Protein AF-A0A9X0F5M7-F1 (afdb_monomer_lite)

Structure (mmCIF, N/CA/C/O backbone):
data_AF-A0A9X0F5M7-F1
#
_entry.id   AF-A0A9X0F5M7-F1
#
loop_
_atom_site.group_PDB
_atom_site.id
_atom_site.type_symbol
_atom_site.label_atom_id
_atom_site.label_alt_id
_atom_site.label_comp_id
_atom_site.label_asym_id
_atom_site.label_entity_id
_atom_site.label_seq_id
_atom_site.pdbx_PDB_ins_code
_atom_site.Cartn_x
_atom_site.Cartn_y
_atom_site.Cartn_z
_atom_site.occupancy
_atom_site.B_iso_or_equiv
_atom_site.auth_seq_id
_atom_site.auth_comp_id
_atom_site.auth_asym_id
_atom_site.auth_atom_id
_atom_site.pdbx_PDB_model_num
ATOM 1 N N . MET A 1 1 ? -20.432 -8.781 34.755 1.00 49.53 1 MET A N 1
ATOM 2 C CA . MET A 1 1 ? -19.273 -9.258 33.966 1.00 49.53 1 MET A CA 1
ATOM 3 C C . MET A 1 1 ? -19.606 -9.167 32.476 1.00 49.53 1 MET A C 1
ATOM 5 O O . MET A 1 1 ? -20.149 -10.118 31.938 1.00 49.53 1 MET A O 1
ATOM 9 N N . ARG A 1 2 ? -19.408 -8.009 31.826 1.00 51.75 2 ARG A N 1
ATOM 10 C CA . ARG A 1 2 ? -19.648 -7.817 30.372 1.00 51.75 2 ARG A CA 1
ATOM 11 C C . ARG A 1 2 ? -18.697 -6.783 29.725 1.00 51.75 2 ARG A C 1
ATOM 13 O O . ARG A 1 2 ? -19.020 -6.229 28.688 1.00 51.75 2 ARG A O 1
ATOM 20 N N . ASN A 1 3 ? -17.536 -6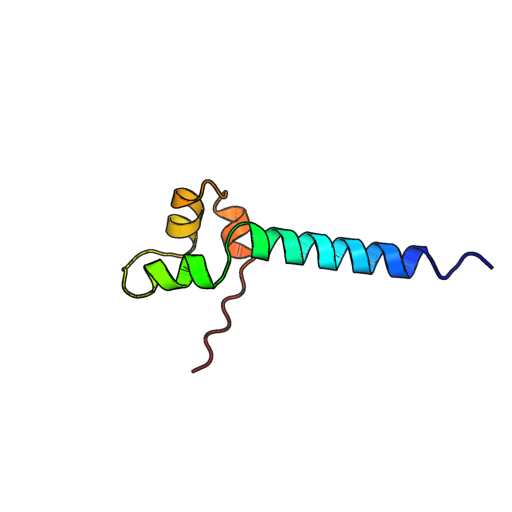.516 30.335 1.00 51.09 3 ASN A N 1
ATOM 21 C CA . ASN A 1 3 ? -16.646 -5.412 29.925 1.00 51.09 3 ASN A CA 1
ATOM 22 C C . ASN A 1 3 ? -15.353 -5.837 29.202 1.00 51.09 3 ASN A C 1
ATOM 24 O O . ASN A 1 3 ? -14.561 -4.970 28.861 1.00 51.09 3 ASN A O 1
ATOM 28 N N . GLN A 1 4 ? -15.108 -7.131 28.967 1.00 53.97 4 GLN A N 1
ATOM 29 C CA . GLN A 1 4 ? -13.852 -7.598 28.346 1.00 53.97 4 GLN A CA 1
ATOM 30 C C . GLN A 1 4 ? -13.958 -7.897 26.844 1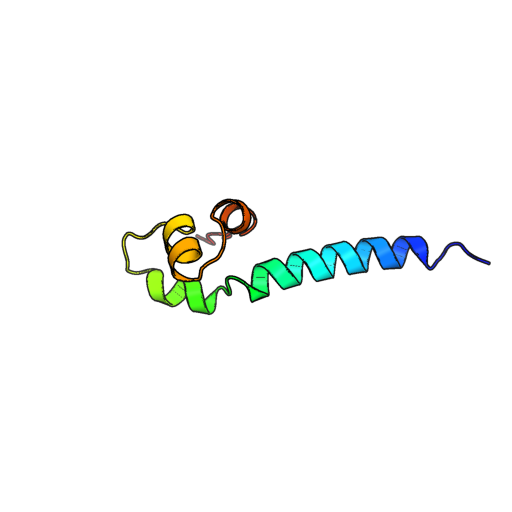.00 53.97 4 GLN A C 1
ATOM 32 O O . GLN A 1 4 ? -12.934 -8.039 26.188 1.00 53.97 4 GLN A O 1
ATOM 37 N N . THR A 1 5 ? -15.166 -7.967 26.280 1.00 54.28 5 THR A N 1
ATOM 38 C CA . THR A 1 5 ? -15.364 -8.286 24.860 1.00 54.28 5 THR A CA 1
ATOM 39 C C . THR A 1 5 ? -15.186 -7.074 23.953 1.00 54.28 5 THR A C 1
ATOM 41 O O . THR A 1 5 ? -14.424 -7.173 23.004 1.00 54.28 5 THR A O 1
ATOM 44 N N . PHE A 1 6 ? -15.789 -5.919 24.260 1.00 53.16 6 PHE A N 1
ATOM 45 C CA . PHE A 1 6 ? -15.727 -4.730 23.389 1.00 53.16 6 PHE A CA 1
ATOM 46 C C . PHE A 1 6 ? -14.295 -4.244 23.123 1.00 53.16 6 PHE A C 1
ATOM 48 O O . PHE A 1 6 ? -13.930 -4.020 21.978 1.00 53.16 6 PHE A O 1
ATOM 55 N N . PHE A 1 7 ? -13.443 -4.226 24.152 1.00 53.00 7 PHE A N 1
ATOM 56 C CA . PHE A 1 7 ? -12.038 -3.820 24.011 1.00 53.00 7 PHE A CA 1
ATOM 57 C C . PHE A 1 7 ? -11.205 -4.785 23.144 1.00 53.00 7 PHE A C 1
ATOM 59 O O . PHE A 1 7 ? -10.153 -4.414 22.626 1.00 53.00 7 PHE A O 1
ATOM 66 N N . SER A 1 8 ? -11.653 -6.039 23.009 1.00 58.75 8 SER A N 1
ATOM 67 C CA . SER A 1 8 ? -11.004 -7.051 22.173 1.00 58.75 8 SER A CA 1
ATOM 68 C C . SER A 1 8 ? -11.488 -7.011 20.724 1.00 58.75 8 SER A C 1
ATOM 70 O O . SER A 1 8 ? -10.710 -7.371 19.845 1.00 58.75 8 SER A O 1
ATOM 72 N N . VAL A 1 9 ? -12.737 -6.598 20.468 1.00 63.75 9 VAL A N 1
ATOM 73 C CA . VAL A 1 9 ? -13.270 -6.491 19.098 1.00 63.75 9 VAL A CA 1
ATOM 74 C C . VAL A 1 9 ? -12.595 -5.339 18.361 1.00 63.75 9 VAL A C 1
ATOM 76 O O . VAL A 1 9 ? -12.112 -5.545 17.256 1.00 63.75 9 VAL A O 1
ATOM 79 N N . ASP A 1 10 ? -12.433 -4.185 19.016 1.00 71.56 10 ASP A N 1
ATOM 80 C CA . ASP A 1 10 ? -11.773 -3.017 18.415 1.00 71.56 10 ASP A CA 1
ATOM 81 C C . ASP A 1 10 ? -10.328 -3.329 17.983 1.00 71.56 10 ASP A C 1
ATOM 83 O O . ASP A 1 10 ? -9.874 -2.920 16.917 1.00 71.56 10 ASP A O 1
ATOM 87 N N . ARG A 1 11 ? -9.594 -4.110 18.790 1.00 80.12 11 ARG A N 1
ATOM 88 C CA . ARG A 1 11 ? -8.237 -4.566 18.445 1.00 80.12 11 ARG A CA 1
ATOM 89 C C . ARG A 1 11 ? -8.231 -5.533 17.266 1.00 80.12 11 ARG A C 1
ATOM 91 O O . ARG A 1 11 ? -7.381 -5.399 16.392 1.00 80.12 11 ARG A O 1
ATOM 98 N N . LEU A 1 12 ? -9.177 -6.470 17.236 1.00 78.19 12 LEU A N 1
ATOM 99 C CA . LEU A 1 12 ? -9.334 -7.420 16.134 1.00 78.19 12 LEU A CA 1
ATOM 100 C C . LEU A 1 12 ? -9.694 -6.719 14.824 1.00 78.19 12 LEU A C 1
ATOM 102 O O . LEU A 1 12 ? -9.156 -7.083 13.787 1.00 78.19 12 LEU A O 1
ATOM 106 N N . GLU A 1 13 ? -10.561 -5.707 14.855 1.00 78.50 13 GLU A N 1
ATOM 107 C CA . GLU A 1 13 ? -10.897 -4.914 13.669 1.00 78.50 13 GLU A CA 1
ATOM 108 C C . GLU A 1 13 ? -9.680 -4.146 13.140 1.00 78.50 13 GLU A C 1
ATOM 110 O O . GLU A 1 13 ? -9.427 -4.143 11.935 1.00 78.50 13 GLU A O 1
ATOM 115 N N . ILE A 1 14 ? -8.880 -3.545 14.027 1.00 79.94 14 ILE A N 1
ATOM 116 C CA . ILE A 1 14 ? -7.639 -2.855 13.643 1.00 79.94 14 ILE A CA 1
ATOM 117 C C . ILE A 1 14 ? -6.624 -3.840 13.042 1.00 79.94 14 ILE A C 1
ATOM 119 O O . ILE A 1 14 ? -6.032 -3.546 12.000 1.00 79.94 14 ILE A O 1
ATOM 123 N N . GLU A 1 15 ? -6.436 -5.010 13.655 1.00 80.31 15 GLU A N 1
ATOM 124 C CA . GLU A 1 15 ? -5.539 -6.051 13.137 1.00 80.31 15 GLU A CA 1
ATOM 125 C C . GLU A 1 15 ? -6.031 -6.620 11.805 1.00 80.31 15 GLU A C 1
ATOM 127 O O . GLU A 1 15 ? -5.235 -6.758 10.881 1.00 80.31 15 GLU A O 1
ATOM 132 N N . ALA A 1 16 ? -7.332 -6.884 11.659 1.00 79.25 16 ALA A N 1
ATOM 133 C CA . ALA A 1 16 ? -7.918 -7.378 10.416 1.00 79.25 16 ALA A CA 1
ATOM 134 C C . ALA A 1 16 ? -7.781 -6.359 9.276 1.00 79.25 16 ALA A C 1
ATOM 136 O O . ALA A 1 16 ? -7.430 -6.732 8.157 1.00 79.25 16 ALA A O 1
ATOM 137 N N . ASN A 1 17 ? -7.989 -5.071 9.561 1.00 75.25 17 ASN A N 1
ATOM 138 C CA . ASN A 1 17 ? -7.798 -4.000 8.584 1.00 75.25 17 ASN A CA 1
ATOM 139 C C . ASN A 1 17 ? -6.322 -3.849 8.189 1.00 75.25 17 ASN A C 1
ATOM 141 O O . ASN A 1 17 ? -6.015 -3.703 7.007 1.00 75.25 17 ASN A O 1
ATOM 145 N N . THR A 1 18 ? -5.404 -3.939 9.155 1.00 78.25 18 THR A N 1
ATOM 146 C CA . THR A 1 18 ? -3.953 -3.913 8.897 1.00 78.25 18 THR A CA 1
ATOM 147 C C . THR A 1 18 ? -3.529 -5.119 8.055 1.00 78.25 18 THR A C 1
ATOM 149 O O . THR A 1 18 ? -2.817 -4.977 7.063 1.00 78.25 18 THR A O 1
ATOM 152 N N . PHE A 1 19 ? -4.034 -6.305 8.395 1.00 76.62 19 PHE A N 1
ATOM 153 C CA . PHE A 1 19 ? -3.773 -7.542 7.671 1.00 76.62 19 PHE A CA 1
ATOM 154 C C . PHE A 1 19 ? -4.319 -7.506 6.238 1.00 76.62 19 PHE A C 1
ATOM 156 O O . PHE A 1 19 ? -3.651 -7.972 5.320 1.00 76.62 19 PHE A O 1
ATOM 163 N N . ALA A 1 20 ? -5.496 -6.917 6.012 1.00 78.69 20 ALA A N 1
ATOM 164 C CA . ALA A 1 20 ? -6.055 -6.761 4.671 1.00 78.69 20 ALA A CA 1
ATOM 165 C C . ALA A 1 20 ? -5.179 -5.866 3.776 1.00 78.69 20 ALA A C 1
ATOM 167 O O . ALA A 1 20 ? -5.012 -6.170 2.596 1.00 78.69 20 ALA A O 1
ATOM 168 N N . VAL A 1 21 ? -4.578 -4.803 4.325 1.00 70.31 21 VAL A N 1
ATOM 169 C CA . VAL A 1 21 ? -3.634 -3.946 3.584 1.00 70.31 21 VAL A CA 1
ATOM 170 C C . VAL A 1 21 ? -2.373 -4.725 3.192 1.00 70.31 21 VAL A C 1
ATOM 172 O O . VAL A 1 21 ? -1.975 -4.676 2.028 1.00 70.31 21 VAL A O 1
ATOM 175 N N . GLU A 1 22 ? -1.796 -5.497 4.117 1.00 71.62 22 GLU A N 1
ATOM 176 C CA . GLU A 1 22 ? -0.655 -6.386 3.835 1.00 71.62 22 GLU A CA 1
ATOM 177 C C . GLU A 1 22 ? -0.991 -7.467 2.798 1.00 71.62 22 GLU A C 1
ATOM 179 O O . GLU A 1 22 ? -0.173 -7.782 1.935 1.00 71.62 22 GLU A O 1
ATOM 184 N N . LEU A 1 23 ? -2.212 -8.010 2.828 1.00 72.62 23 LEU A N 1
ATOM 185 C CA . LEU A 1 23 ? -2.662 -9.034 1.884 1.00 72.62 23 LEU A CA 1
ATOM 186 C C . LEU A 1 23 ? -2.815 -8.487 0.456 1.00 72.62 23 LEU A C 1
ATOM 188 O O . LEU A 1 23 ? -2.502 -9.186 -0.506 1.00 72.62 23 LEU A O 1
ATOM 192 N N . LEU A 1 24 ? -3.307 -7.252 0.314 1.00 74.62 24 LEU A N 1
ATOM 193 C CA . LEU A 1 24 ? -3.571 -6.624 -0.985 1.00 74.62 24 LEU A CA 1
ATOM 194 C C . LEU A 1 24 ? -2.290 -6.189 -1.708 1.00 74.62 24 LEU A C 1
ATOM 196 O O . LEU A 1 24 ? -2.238 -6.237 -2.934 1.00 74.62 24 LEU A O 1
ATOM 200 N N . LEU A 1 25 ? -1.263 -5.777 -0.964 1.00 76.88 25 LEU A N 1
ATOM 201 C CA . LEU A 1 25 ? 0.036 -5.355 -1.490 1.00 76.88 25 LEU A CA 1
ATOM 202 C C . LEU A 1 25 ? 1.125 -5.818 -0.526 1.00 76.88 25 LEU A C 1
ATOM 204 O O . LEU A 1 25 ? 1.594 -5.041 0.297 1.00 76.88 25 LEU A O 1
ATOM 208 N N . THR A 1 26 ? 1.575 -7.066 -0.633 1.00 79.12 26 THR A N 1
ATOM 209 C CA . THR A 1 26 ? 2.655 -7.581 0.227 1.00 79.12 26 THR A CA 1
ATOM 210 C C . THR A 1 26 ? 3.997 -6.936 -0.119 1.00 79.12 26 THR A C 1
ATOM 212 O O . THR A 1 26 ? 4.255 -6.571 -1.268 1.00 79.12 26 THR A O 1
ATOM 215 N N . ASP A 1 27 ? 4.901 -6.817 0.854 1.00 77.31 27 ASP A N 1
ATOM 216 C CA . ASP A 1 27 ? 6.262 -6.296 0.623 1.00 77.31 27 ASP A CA 1
ATOM 217 C C . ASP A 1 27 ? 7.025 -7.064 -0.450 1.00 77.31 27 ASP A C 1
ATOM 219 O O . ASP A 1 27 ? 7.716 -6.465 -1.271 1.00 77.31 27 ASP A O 1
ATOM 223 N N . ASN A 1 28 ? 6.833 -8.382 -0.512 1.00 78.69 28 ASN A N 1
ATOM 224 C CA . ASN A 1 28 ? 7.457 -9.204 -1.539 1.00 78.69 28 ASN A CA 1
ATOM 225 C C . ASN A 1 28 ? 6.991 -8.809 -2.952 1.00 78.69 28 ASN A C 1
ATOM 227 O O . ASN A 1 28 ? 7.816 -8.737 -3.857 1.00 78.69 28 ASN A O 1
ATOM 231 N N . MET A 1 29 ? 5.704 -8.482 -3.139 1.00 78.00 29 MET A N 1
ATOM 232 C CA . MET A 1 29 ? 5.189 -8.009 -4.431 1.00 78.00 29 MET A CA 1
ATOM 233 C C . MET A 1 29 ? 5.793 -6.660 -4.818 1.00 78.00 29 MET A C 1
ATOM 235 O O . MET A 1 29 ? 6.232 -6.489 -5.950 1.00 78.00 29 MET A O 1
ATOM 239 N N . ILE A 1 30 ? 5.901 -5.730 -3.866 1.00 78.75 30 ILE A N 1
ATOM 240 C CA . ILE A 1 30 ? 6.528 -4.422 -4.109 1.00 78.75 30 ILE A CA 1
ATOM 241 C C . ILE A 1 30 ? 8.021 -4.570 -4.408 1.00 78.75 30 ILE A C 1
ATOM 243 O O . ILE A 1 30 ? 8.553 -3.862 -5.261 1.00 78.75 30 ILE A O 1
ATOM 247 N N . SER A 1 31 ? 8.697 -5.523 -3.763 1.00 82.25 31 SER A N 1
ATOM 248 C CA . SER A 1 31 ? 10.130 -5.749 -3.953 1.00 82.25 31 SER A CA 1
ATOM 249 C C . SER A 1 31 ? 10.505 -6.124 -5.391 1.00 82.25 31 SER A C 1
ATOM 251 O O . SER A 1 31 ? 11.612 -5.810 -5.823 1.00 82.25 31 SER A O 1
ATOM 253 N N . VAL A 1 32 ? 9.576 -6.712 -6.158 1.00 84.31 32 VAL A N 1
ATOM 254 C CA . VAL A 1 32 ? 9.757 -7.011 -7.592 1.00 84.31 32 VAL A CA 1
ATOM 255 C C . VAL A 1 32 ? 9.914 -5.729 -8.415 1.00 84.31 32 VAL A C 1
ATOM 257 O O . VAL A 1 32 ? 10.604 -5.721 -9.431 1.00 84.31 32 VAL A O 1
ATOM 260 N N . TYR A 1 33 ? 9.321 -4.630 -7.951 1.00 82.06 33 TYR A N 1
ATOM 261 C CA . TYR A 1 33 ? 9.340 -3.330 -8.613 1.00 82.06 33 TYR A CA 1
ATOM 262 C C . TYR A 1 33 ? 10.388 -2.372 -8.032 1.00 82.06 33 TYR A C 1
ATOM 264 O O . TYR A 1 33 ? 10.502 -1.248 -8.515 1.00 82.06 33 TYR A O 1
ATOM 272 N N . LYS A 1 34 ? 11.187 -2.792 -7.038 1.00 80.56 34 LYS A N 1
ATOM 273 C CA . LYS A 1 34 ? 12.154 -1.916 -6.343 1.00 80.56 34 LYS A CA 1
ATOM 274 C C . LYS A 1 34 ? 13.212 -1.302 -7.271 1.00 80.56 34 LYS A C 1
ATOM 276 O O . LYS A 1 34 ? 13.712 -0.221 -6.993 1.00 80.56 34 LYS A O 1
ATOM 281 N N . ASP A 1 35 ? 13.546 -2.011 -8.349 1.00 84.38 35 ASP A N 1
ATOM 282 C CA . ASP A 1 35 ? 14.547 -1.606 -9.341 1.00 84.38 35 ASP A CA 1
ATOM 283 C C . ASP A 1 35 ? 13.892 -0.931 -10.564 1.00 84.38 35 ASP A C 1
ATOM 285 O O . ASP A 1 35 ? 14.540 -0.671 -11.578 1.00 84.38 35 ASP A O 1
ATOM 289 N N . THR A 1 36 ? 12.589 -0.647 -10.480 1.00 81.62 36 THR A N 1
ATOM 290 C CA . THR A 1 36 ? 11.837 0.123 -11.475 1.00 81.62 36 THR A CA 1
ATOM 291 C C . THR A 1 36 ? 11.644 1.560 -10.995 1.00 81.62 36 THR A C 1
ATOM 293 O O . THR A 1 36 ? 11.717 1.851 -9.805 1.00 81.62 36 THR A O 1
ATOM 296 N N . HIS A 1 37 ? 11.343 2.474 -11.917 1.00 85.75 37 HIS A N 1
ATOM 297 C CA . HIS A 1 37 ? 10.974 3.853 -11.578 1.00 85.75 37 HIS A CA 1
ATOM 298 C C . HIS A 1 37 ? 9.486 4.009 -11.206 1.00 85.75 37 HIS A C 1
ATOM 300 O O . HIS A 1 37 ? 8.964 5.119 -11.273 1.00 85.75 37 HIS A O 1
ATOM 306 N N . LEU A 1 38 ? 8.800 2.916 -10.847 1.00 84.44 38 LEU A N 1
ATOM 307 C CA . LEU A 1 38 ? 7.378 2.929 -10.508 1.00 84.44 38 LEU A CA 1
ATOM 308 C C . LEU A 1 38 ? 7.158 3.346 -9.053 1.00 84.44 38 LEU A C 1
ATOM 310 O O . LEU A 1 38 ? 7.811 2.867 -8.125 1.00 84.44 38 LEU A O 1
ATOM 314 N N . SER A 1 39 ? 6.183 4.219 -8.851 1.00 84.88 39 SER A N 1
ATOM 315 C CA . SER A 1 39 ? 5.659 4.582 -7.543 1.00 84.88 39 SER A CA 1
ATOM 316 C C . SER A 1 39 ? 4.782 3.470 -6.962 1.00 84.88 39 SER A C 1
ATOM 318 O O . SER A 1 39 ? 4.208 2.642 -7.668 1.00 84.88 39 SER A O 1
ATOM 320 N N . ILE A 1 40 ? 4.594 3.493 -5.642 1.00 80.69 40 ILE A N 1
ATOM 321 C CA . ILE A 1 40 ? 3.716 2.538 -4.952 1.00 80.69 40 ILE A CA 1
ATOM 322 C C . ILE A 1 40 ? 2.251 2.619 -5.411 1.00 80.69 40 ILE A C 1
ATOM 324 O O . ILE A 1 40 ? 1.516 1.642 -5.307 1.00 80.69 40 ILE A O 1
ATOM 328 N N . GLN A 1 41 ? 1.831 3.776 -5.930 1.00 82.50 41 GLN A N 1
ATOM 329 C CA . GLN A 1 41 ? 0.501 3.978 -6.505 1.00 82.50 41 GLN A CA 1
ATOM 330 C C . GLN A 1 41 ? 0.368 3.248 -7.840 1.00 82.50 41 GLN A C 1
ATOM 332 O O . GLN A 1 41 ? -0.604 2.528 -8.033 1.00 82.50 41 GLN A O 1
ATOM 337 N N . GLU A 1 42 ? 1.373 3.354 -8.710 1.00 84.38 42 GLU A N 1
ATOM 338 C CA . GLU A 1 42 ? 1.401 2.629 -9.986 1.00 84.38 42 GLU A CA 1
ATOM 339 C C . GLU A 1 42 ? 1.462 1.113 -9.760 1.00 84.38 42 GLU A C 1
ATOM 341 O O . GLU A 1 42 ? 0.742 0.359 -10.410 1.00 84.38 42 GLU A O 1
ATOM 346 N N . VAL A 1 43 ? 2.248 0.654 -8.779 1.00 84.81 43 VAL A N 1
ATOM 347 C CA . VAL A 1 43 ? 2.279 -0.766 -8.387 1.00 84.81 43 VAL A CA 1
ATOM 348 C C . VAL A 1 43 ? 0.909 -1.227 -7.875 1.00 84.81 43 VAL A C 1
ATOM 350 O O . VAL A 1 43 ? 0.446 -2.305 -8.240 1.0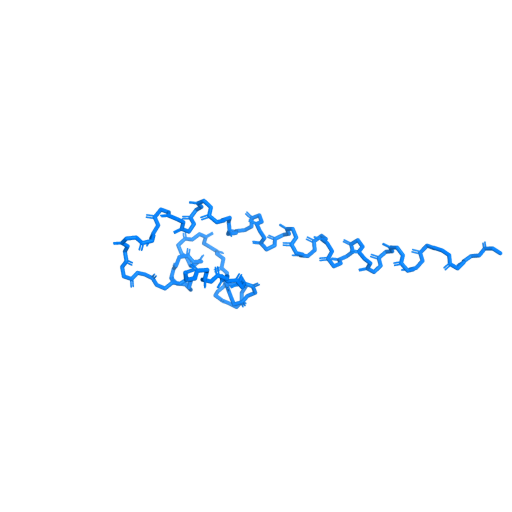0 84.81 43 VAL A O 1
ATOM 353 N N . ALA A 1 44 ? 0.216 -0.414 -7.076 1.00 82.19 44 ALA A N 1
ATOM 354 C CA . ALA A 1 44 ? -1.131 -0.732 -6.611 1.00 82.19 44 ALA A CA 1
ATOM 355 C C . ALA A 1 44 ? -2.135 -0.857 -7.764 1.00 82.19 44 ALA A C 1
ATOM 357 O O . ALA A 1 44 ? -2.894 -1.825 -7.807 1.00 82.19 44 ALA A O 1
ATOM 358 N N . GLU A 1 45 ? -2.093 0.061 -8.729 1.00 84.44 45 GLU A N 1
ATOM 359 C CA . GLU A 1 45 ? -2.956 0.027 -9.912 1.00 84.44 45 GLU A CA 1
ATOM 360 C C . GLU A 1 45 ? -2.713 -1.219 -10.774 1.00 84.44 45 GLU A C 1
ATOM 362 O O . GLU A 1 45 ? -3.678 -1.850 -11.210 1.00 84.44 45 GLU A O 1
ATOM 367 N N . ILE A 1 46 ? -1.451 -1.637 -10.943 1.00 86.44 46 ILE A N 1
ATOM 368 C CA . ILE A 1 46 ? 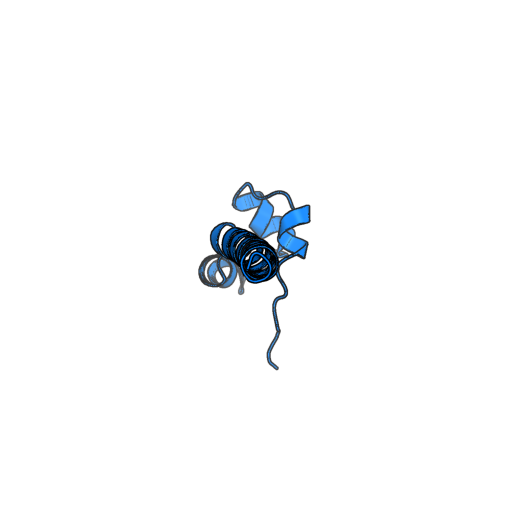-1.086 -2.892 -11.629 1.00 86.44 46 ILE A CA 1
ATOM 369 C C . ILE A 1 46 ? -1.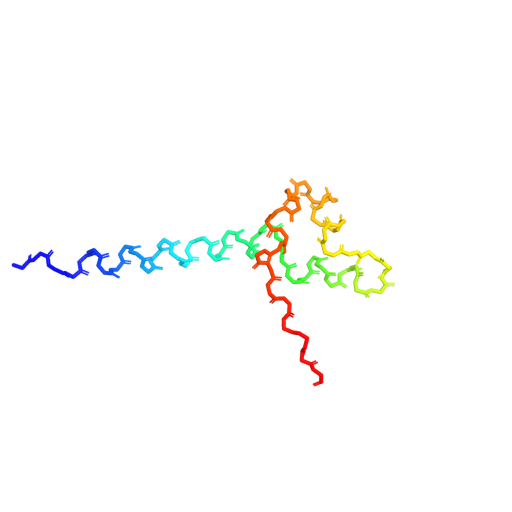754 -4.104 -10.962 1.00 86.44 46 ILE A C 1
ATOM 371 O O . ILE A 1 46 ? -2.194 -5.028 -11.646 1.00 86.44 46 ILE A O 1
ATOM 375 N N . HIS A 1 47 ? -1.870 -4.088 -9.634 1.00 80.44 47 HIS A N 1
ATOM 376 C CA . HIS A 1 47 ? -2.509 -5.146 -8.851 1.00 80.44 47 HIS A CA 1
ATOM 377 C C . HIS A 1 47 ? -4.024 -4.950 -8.654 1.00 80.44 47 HIS A C 1
ATOM 379 O O . HIS A 1 47 ? -4.651 -5.721 -7.927 1.00 80.44 47 HIS A O 1
ATOM 385 N N . GLY A 1 48 ? -4.637 -3.954 -9.306 1.00 80.12 48 GLY A N 1
ATOM 386 C CA . GLY A 1 48 ? -6.070 -3.663 -9.191 1.00 80.12 48 GLY A CA 1
ATOM 387 C C . GLY A 1 48 ? -6.478 -3.075 -7.836 1.00 80.12 48 GLY A C 1
ATOM 388 O O . GLY A 1 48 ? -7.662 -3.053 -7.498 1.00 80.12 48 GLY A O 1
ATOM 389 N N . VAL A 1 49 ? -5.509 -2.600 -7.053 1.00 78.94 49 VAL A N 1
ATOM 390 C CA . VAL A 1 49 ? -5.730 -1.955 -5.762 1.00 78.94 49 VAL A CA 1
ATOM 391 C C . VAL A 1 49 ? -5.902 -0.451 -5.989 1.00 78.94 49 VAL A C 1
ATOM 393 O O . VAL A 1 49 ? -5.022 0.185 -6.572 1.00 78.94 49 VAL A O 1
ATOM 396 N N . PRO A 1 50 ? -6.997 0.171 -5.516 1.00 78.56 50 PRO A N 1
ATOM 397 C CA . PRO A 1 50 ? -7.173 1.609 -5.671 1.00 78.56 50 PRO A CA 1
ATOM 398 C C . PRO A 1 50 ? -6.038 2.371 -4.976 1.00 78.56 50 PRO A C 1
ATOM 400 O O . PRO A 1 50 ? -5.747 2.113 -3.806 1.00 78.56 50 PRO A O 1
ATOM 403 N N . GLY A 1 51 ? -5.442 3.363 -5.644 1.00 68.19 51 GLY A N 1
ATOM 404 C CA . GLY A 1 51 ? -4.278 4.104 -5.129 1.00 68.19 51 GLY A CA 1
ATOM 405 C C . GLY A 1 51 ? -4.472 4.760 -3.749 1.00 68.19 51 GLY A C 1
ATOM 406 O O . GLY A 1 51 ? -3.503 5.015 -3.034 1.00 68.19 51 GLY A O 1
ATOM 407 N N . GLY A 1 52 ? -5.720 4.972 -3.314 1.00 68.88 52 GLY A N 1
ATOM 408 C CA . GLY A 1 52 ? -6.044 5.405 -1.951 1.00 68.88 52 GLY A CA 1
ATOM 409 C C . GLY A 1 52 ? -5.623 4.408 -0.861 1.00 68.88 52 GLY A C 1
ATOM 410 O O . GLY A 1 52 ? -5.213 4.838 0.215 1.00 68.88 52 GLY A O 1
ATOM 411 N N . PHE A 1 53 ? -5.653 3.103 -1.153 1.00 68.69 53 PHE A N 1
ATOM 412 C CA . PHE A 1 53 ? -5.195 2.041 -0.251 1.00 68.69 53 PHE A CA 1
ATOM 413 C C . PHE A 1 53 ? -3.671 1.909 -0.244 1.00 68.69 53 PHE A C 1
ATOM 415 O O . PHE A 1 53 ? -3.097 1.622 0.800 1.00 68.69 53 PHE A O 1
ATOM 422 N N . ALA A 1 54 ? -2.999 2.212 -1.361 1.00 68.94 54 ALA A N 1
ATOM 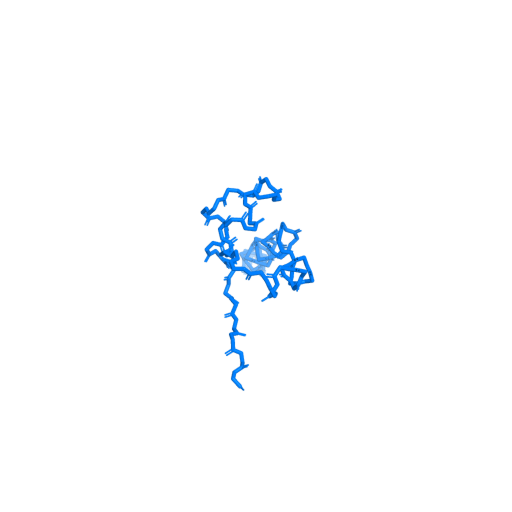423 C CA . ALA A 1 54 ? -1.535 2.214 -1.433 1.00 68.94 54 ALA A CA 1
ATOM 424 C C . ALA A 1 54 ? -0.903 3.171 -0.406 1.00 68.94 54 ALA A C 1
ATOM 426 O O . ALA A 1 54 ? 0.158 2.896 0.146 1.00 68.94 54 ALA A O 1
ATOM 427 N N . ARG A 1 55 ? -1.588 4.282 -0.097 1.00 66.19 55 ARG A N 1
ATOM 428 C CA . ARG A 1 55 ? -1.158 5.265 0.914 1.00 66.19 55 ARG A CA 1
ATOM 429 C C . ARG A 1 55 ? -1.196 4.742 2.349 1.00 66.19 55 ARG A C 1
ATOM 431 O O . ARG A 1 55 ? -0.563 5.343 3.210 1.00 66.19 55 ARG A O 1
ATOM 438 N N . LEU A 1 56 ? -1.944 3.670 2.612 1.00 66.19 56 LEU A N 1
ATOM 439 C CA . LEU A 1 56 ? -1.969 3.011 3.921 1.00 66.19 56 LEU A CA 1
ATOM 440 C C . LEU A 1 56 ? -0.716 2.162 4.148 1.00 66.19 56 LEU A C 1
ATOM 442 O O . LEU A 1 56 ? -0.472 1.728 5.270 1.00 66.19 56 LEU A O 1
ATOM 446 N N . LYS A 1 57 ? 0.097 1.958 3.105 1.00 65.75 57 LYS A N 1
ATOM 447 C CA . LYS A 1 57 ? 1.357 1.246 3.208 1.00 65.75 57 LYS A CA 1
ATOM 448 C C . LYS A 1 57 ? 2.471 2.192 3.658 1.00 65.75 57 LYS A C 1
ATOM 450 O O . LYS A 1 57 ? 3.043 2.944 2.870 1.00 65.75 57 LYS A O 1
ATOM 455 N N . THR A 1 58 ? 2.784 2.164 4.949 1.00 60.44 58 THR A N 1
ATOM 456 C CA . THR A 1 58 ? 3.980 2.808 5.505 1.00 60.44 58 THR A CA 1
ATOM 457 C C . THR A 1 58 ? 5.208 1.968 5.181 1.00 60.44 58 THR A C 1
ATOM 459 O O . THR A 1 58 ? 5.546 1.040 5.908 1.00 60.44 58 THR A O 1
ATOM 462 N N . TYR A 1 59 ? 5.887 2.295 4.081 1.00 55.81 59 TYR A N 1
ATOM 463 C CA . TYR A 1 59 ? 7.206 1.741 3.787 1.00 55.81 59 TYR A CA 1
ATOM 464 C C . TYR A 1 59 ? 8.221 2.411 4.723 1.00 55.81 59 TYR A C 1
ATOM 466 O O . TYR A 1 59 ? 8.633 3.551 4.494 1.00 55.81 59 TYR A O 1
ATOM 474 N N . TYR A 1 60 ? 8.591 1.748 5.819 1.00 51.34 60 TYR A N 1
ATOM 475 C CA . TYR A 1 60 ? 9.717 2.198 6.632 1.00 51.34 60 TYR A CA 1
ATOM 476 C C . TYR A 1 60 ? 10.992 1.966 5.822 1.00 51.34 60 TYR A C 1
ATOM 478 O O . TYR A 1 60 ? 11.498 0.850 5.738 1.00 51.34 60 TYR A O 1
ATOM 486 N N . HIS A 1 61 ? 11.496 3.018 5.176 1.00 46.56 61 HIS A N 1
ATOM 487 C CA . HIS A 1 61 ? 12.826 2.979 4.587 1.00 46.56 61 HIS A CA 1
ATOM 488 C C . HIS A 1 61 ? 13.840 2.993 5.733 1.00 46.56 61 HIS A C 1
ATOM 490 O O . HIS A 1 61 ? 14.185 4.050 6.260 1.00 46.56 61 HIS A O 1
ATOM 496 N N . THR A 1 62 ? 14.267 1.815 6.176 1.00 41.72 62 THR A N 1
ATOM 497 C CA . THR A 1 62 ? 15.427 1.696 7.057 1.00 41.72 62 THR A CA 1
ATOM 498 C C . THR A 1 62 ? 16.657 2.050 6.223 1.00 41.72 62 THR A C 1
ATOM 500 O O . THR A 1 62 ? 17.000 1.318 5.293 1.00 41.72 62 THR A O 1
ATOM 503 N N . SER A 1 63 ? 17.229 3.227 6.497 1.00 42.22 63 SER A N 1
ATOM 504 C CA . SER A 1 63 ? 18.550 3.654 6.015 1.00 42.22 63 SER A CA 1
ATOM 505 C C . SER A 1 63 ? 19.660 2.740 6.519 1.00 42.22 63 SER A C 1
ATOM 507 O O . SER A 1 63 ? 19.514 2.213 7.646 1.00 42.22 63 SER A O 1
#

pLDDT: mean 71.88, std 12.24, range [41.72, 86.44]

InterPro domains:
  IPR010359 IrrE N-terminal-like domain [PF06114] (5-54)

Secondary structure (DSSP, 8-state):
---SSHHHHHHHHHHHHHHHHHHHS-HHHHHTTTTSS--HHHHHHHTT--HHHHTT-------

Organism: NCBI:txid1235825

Radius of gyration: 15.63 Å; chains: 1; bounding box: 38×15×46 Å

Foldseek 3Di:
DPPPPVVVVVVVVVVVLVVVLCVQCPPVQVVVCPPPPDDLLNSSVVSVHHSVSSVVDDDPPDD

Sequence (63 aa):
MRNQTFFSVDRLEIEANTFAVELLLTDNMISVYKDTHLSIQEVAEIHGVPGGFARLKTYYHTS